Protein AF-A0A7Z9GBW2-F1 (afdb_monomer_lite)

Secondary structure (DSSP, 8-state):
--EEEEEEEEEETTS-EEEEEEEEETT--EEE-B-HHHHSS---HHHHSTT-EEEEEEEEESSEEEEEEEEETTEEEEE--EEETTS-SS-PEEEEEEE--TT-EEEEEEE-GGG---EEEEE-TTS-EEEEE-

Sequence (134 aa):
MATNTVVGILTCTDGTNIPLKAEIVEGTETSLTTDTVYTSTAIQVGDYAIGKTVTHGLIQFANGFQYAYILRQGLVASVIPCCVNGASTATPRLWAPITLMAGDLLRVMNQTAADRGAALCYVTNRGTQRIATV

pLDDT: mean 92.37, std 3.75, range [72.69, 96.75]

Structure (mmCIF, N/CA/C/O backbone):
data_AF-A0A7Z9GBW2-F1
#
_entry.id   AF-A0A7Z9GBW2-F1
#
loop_
_atom_site.group_PDB
_atom_site.id
_atom_site.type_symbol
_atom_site.label_atom_id
_atom_site.label_alt_id
_atom_site.label_comp_id
_atom_site.label_asym_id
_atom_site.label_entity_id
_atom_site.label_seq_id
_atom_site.pdbx_PDB_ins_code
_atom_site.Cartn_x
_atom_site.Cartn_y
_atom_site.Cartn_z
_atom_site.occupancy
_atom_site.B_iso_or_equiv
_atom_site.auth_seq_id
_atom_site.auth_comp_id
_atom_site.auth_asym_id
_atom_site.auth_atom_id
_atom_site.pdbx_PDB_model_num
ATOM 1 N N . MET A 1 1 ? 15.305 11.933 -11.889 1.00 72.69 1 MET A N 1
ATOM 2 C CA . MET A 1 1 ? 14.583 11.361 -10.740 1.00 72.69 1 MET A CA 1
ATOM 3 C C . MET A 1 1 ? 13.943 12.512 -9.990 1.00 72.69 1 MET A C 1
ATOM 5 O O . MET A 1 1 ? 14.675 13.360 -9.488 1.00 72.69 1 MET A O 1
ATOM 9 N N . ALA A 1 2 ? 12.617 12.623 -10.050 1.00 87.12 2 ALA A N 1
ATOM 10 C CA . ALA A 1 2 ? 11.87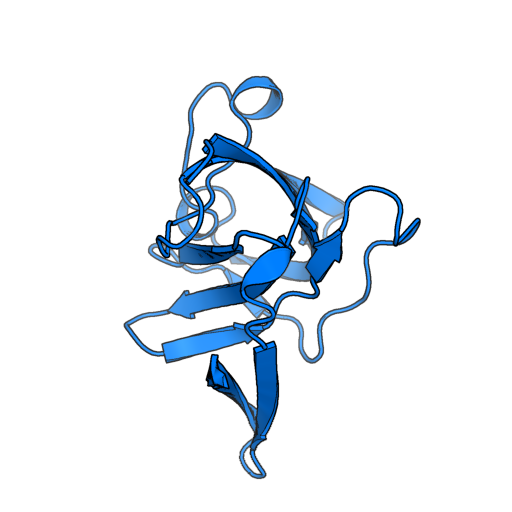5 13.722 -9.434 1.00 87.12 2 ALA A CA 1
ATOM 11 C C . ALA A 1 2 ? 11.236 13.283 -8.108 1.00 87.12 2 ALA A C 1
ATOM 13 O O . ALA A 1 2 ? 11.049 12.090 -7.862 1.00 87.12 2 ALA A O 1
ATOM 14 N N . THR A 1 3 ? 10.898 14.252 -7.261 1.00 91.88 3 THR A N 1
ATOM 15 C CA . THR A 1 3 ? 10.021 14.030 -6.107 1.00 91.88 3 THR A CA 1
ATOM 16 C C . THR A 1 3 ? 8.587 14.271 -6.547 1.00 91.88 3 THR A C 1
ATOM 18 O O . THR A 1 3 ? 8.291 15.337 -7.085 1.00 91.88 3 THR A O 1
ATOM 21 N N . ASN A 1 4 ? 7.714 13.294 -6.314 1.00 91.50 4 ASN A N 1
ATOM 22 C CA . ASN A 1 4 ? 6.307 13.375 -6.680 1.00 91.50 4 ASN A CA 1
ATOM 23 C C . ASN A 1 4 ? 5.414 13.218 -5.456 1.00 91.50 4 ASN A C 1
ATOM 25 O O . ASN A 1 4 ? 5.648 12.353 -4.605 1.00 91.50 4 ASN A O 1
ATOM 29 N N . THR A 1 5 ? 4.308 13.950 -5.466 1.00 93.88 5 THR A N 1
ATOM 30 C CA . THR A 1 5 ? 3.221 13.734 -4.523 1.00 93.88 5 THR A CA 1
ATOM 31 C C . THR A 1 5 ? 2.524 12.411 -4.837 1.00 93.88 5 THR A C 1
ATOM 33 O O . THR A 1 5 ? 2.006 12.201 -5.940 1.00 93.88 5 THR A O 1
ATOM 36 N N . VAL A 1 6 ? 2.484 11.527 -3.846 1.00 94.69 6 VAL A N 1
ATOM 37 C CA . VAL A 1 6 ? 1.667 10.312 -3.844 1.00 94.69 6 VAL A CA 1
ATOM 38 C C . VAL A 1 6 ? 0.548 10.521 -2.840 1.00 94.69 6 VAL A C 1
ATOM 40 O O . VAL A 1 6 ? 0.802 10.884 -1.691 1.00 94.69 6 VAL A O 1
ATOM 43 N N . VAL A 1 7 ? -0.689 10.311 -3.279 1.00 95.19 7 VAL A N 1
ATOM 44 C CA . VAL A 1 7 ? -1.887 10.459 -2.447 1.00 95.19 7 VAL A CA 1
ATOM 45 C C . VAL A 1 7 ? -2.661 9.157 -2.417 1.00 95.19 7 VAL A C 1
ATOM 47 O O . VAL A 1 7 ? -2.525 8.316 -3.300 1.00 95.19 7 VAL A O 1
ATOM 50 N N . GLY A 1 8 ? -3.502 8.970 -1.415 1.00 95.06 8 GLY A N 1
ATOM 51 C CA . GLY A 1 8 ? -4.374 7.814 -1.386 1.00 95.06 8 GLY A CA 1
ATOM 52 C C . GLY A 1 8 ? -5.402 7.870 -0.282 1.00 95.06 8 GLY A C 1
ATOM 53 O O . GLY A 1 8 ? -5.396 8.750 0.578 1.00 95.06 8 GLY A O 1
ATOM 54 N N . ILE A 1 9 ? -6.294 6.893 -0.317 1.00 95.25 9 ILE A N 1
ATOM 55 C CA . ILE A 1 9 ? -7.318 6.713 0.697 1.00 95.25 9 ILE A CA 1
ATOM 56 C C . ILE A 1 9 ? -7.535 5.227 0.943 1.00 95.25 9 ILE A C 1
ATOM 58 O O . ILE A 1 9 ? -7.604 4.435 -0.000 1.00 95.25 9 ILE A O 1
ATOM 62 N N . LEU A 1 10 ? -7.658 4.855 2.214 1.00 95.81 10 LEU A N 1
ATOM 63 C CA . LEU A 1 10 ? -8.177 3.554 2.626 1.00 95.81 10 LEU A CA 1
ATOM 64 C C . LEU A 1 10 ? -9.513 3.760 3.333 1.00 95.81 10 LEU A C 1
ATOM 66 O O . LEU A 1 10 ? -9.609 4.593 4.232 1.00 95.81 10 LEU A O 1
ATOM 70 N N . THR A 1 11 ? -10.524 2.984 2.960 1.00 96.38 11 THR A N 1
ATOM 71 C CA . THR A 1 11 ? -11.861 3.056 3.559 1.00 96.38 11 THR A CA 1
ATOM 72 C C . THR A 1 11 ? -12.140 1.799 4.366 1.00 96.38 11 THR A C 1
ATOM 74 O O . THR A 1 11 ? -12.023 0.668 3.874 1.00 96.38 11 THR A O 1
ATOM 77 N N . CYS A 1 12 ? -12.527 2.005 5.620 1.00 95.44 12 CYS A N 1
ATOM 78 C CA . CYS A 1 12 ? -12.831 0.952 6.572 1.00 95.44 12 CYS A CA 1
ATOM 79 C C . CYS A 1 12 ? -14.327 0.602 6.586 1.00 95.44 12 CYS A C 1
ATOM 81 O O . CYS A 1 12 ? -15.171 1.379 6.146 1.00 95.44 12 CYS A O 1
ATOM 83 N N . THR A 1 13 ? -14.668 -0.576 7.112 1.00 95.00 13 THR A N 1
ATOM 84 C CA . THR A 1 13 ? -16.056 -1.069 7.234 1.00 95.00 13 THR A CA 1
ATOM 85 C C . THR A 1 13 ? -16.980 -0.143 8.018 1.00 95.00 13 THR A C 1
ATOM 87 O O . THR A 1 13 ? -18.185 -0.160 7.803 1.00 95.00 13 THR A O 1
ATOM 90 N N . ASP A 1 14 ? -16.432 0.631 8.951 1.00 91.88 14 ASP A N 1
ATOM 91 C CA . ASP A 1 14 ? -17.174 1.553 9.812 1.00 91.88 14 ASP A CA 1
ATOM 92 C C . ASP A 1 14 ? -17.312 2.964 9.215 1.00 91.88 14 ASP A C 1
ATOM 94 O O . ASP A 1 14 ? -17.772 3.876 9.895 1.00 91.88 14 ASP A O 1
ATOM 98 N N . GLY A 1 15 ? -16.903 3.151 7.956 1.00 89.00 15 GLY A N 1
ATOM 99 C CA . GLY A 1 15 ? -16.914 4.444 7.274 1.00 89.00 15 GLY A CA 1
ATOM 100 C C . GLY A 1 15 ? -15.694 5.319 7.567 1.00 89.00 15 GLY A C 1
ATOM 101 O O . GLY A 1 15 ? -15.581 6.399 6.988 1.00 89.00 15 GLY A O 1
ATOM 102 N N . THR A 1 16 ? -14.756 4.869 8.411 1.00 92.88 16 THR A N 1
ATOM 103 C CA . THR A 1 16 ? -13.507 5.601 8.656 1.00 92.88 16 THR A CA 1
ATOM 104 C C . THR A 1 16 ? -12.662 5.624 7.388 1.00 92.88 16 THR A C 1
ATOM 106 O O . THR A 1 16 ? -12.348 4.577 6.816 1.00 92.88 16 THR A O 1
ATOM 109 N N . ASN A 1 17 ? -12.247 6.820 6.980 1.00 93.50 17 ASN A N 1
ATOM 110 C CA . ASN A 1 17 ? -11.300 7.016 5.894 1.00 93.50 17 ASN A CA 1
ATOM 111 C C . ASN A 1 17 ? -9.925 7.361 6.462 1.00 93.50 17 ASN A C 1
ATOM 113 O O . ASN A 1 17 ? -9.809 8.227 7.324 1.00 93.50 17 ASN A O 1
ATOM 117 N N . ILE A 1 18 ? -8.893 6.698 5.952 1.00 95.12 18 ILE A N 1
ATOM 118 C CA . ILE A 1 18 ? -7.493 6.963 6.277 1.00 95.12 18 ILE A CA 1
ATOM 119 C C . ILE A 1 18 ? -6.907 7.737 5.092 1.00 95.12 18 ILE A C 1
ATOM 121 O O . ILE A 1 18 ? -6.619 7.117 4.061 1.00 95.12 18 ILE A O 1
ATOM 125 N N . PRO A 1 19 ? -6.788 9.074 5.182 1.00 95.44 19 PRO A N 1
ATOM 126 C CA . PRO A 1 19 ? -6.181 9.877 4.131 1.00 95.44 19 PRO A CA 1
ATOM 127 C C . PRO A 1 19 ? -4.665 9.691 4.158 1.00 95.44 19 PRO A C 1
ATOM 129 O O . PRO A 1 19 ? -4.049 9.713 5.223 1.00 95.44 19 PRO A O 1
ATOM 132 N N . LEU A 1 20 ? -4.065 9.510 2.987 1.00 96.00 20 LEU A N 1
ATOM 133 C CA . LEU A 1 20 ? -2.649 9.208 2.824 1.00 96.00 20 LEU A CA 1
ATOM 134 C C . LEU A 1 20 ? -2.004 10.218 1.884 1.00 96.00 20 LEU A C 1
ATOM 13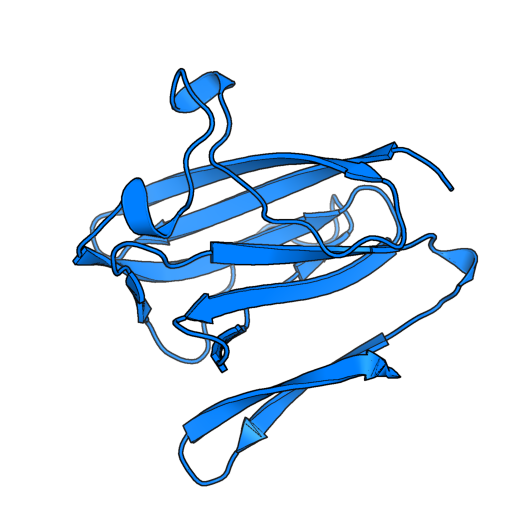6 O O . LEU A 1 20 ? -2.549 10.504 0.816 1.00 96.00 20 LEU A O 1
ATOM 140 N N . LYS A 1 21 ? -0.832 10.729 2.262 1.00 95.12 21 LYS A N 1
ATOM 141 C CA . LYS A 1 21 ? -0.063 11.653 1.427 1.00 95.12 21 LYS A CA 1
ATOM 142 C C . LYS A 1 21 ? 1.408 11.654 1.814 1.00 95.12 21 LYS A C 1
ATOM 144 O O . LYS A 1 21 ? 1.739 11.747 2.992 1.00 95.12 21 LYS A O 1
ATOM 149 N N . ALA A 1 22 ? 2.285 11.621 0.816 1.00 94.81 22 ALA A N 1
ATOM 150 C CA . ALA A 1 22 ? 3.706 11.895 0.992 1.00 94.81 22 ALA A CA 1
ATOM 151 C C . ALA A 1 22 ? 4.339 12.417 -0.302 1.00 94.81 22 ALA A C 1
ATOM 153 O O . ALA A 1 22 ? 3.864 12.139 -1.403 1.00 94.81 22 ALA A O 1
ATOM 154 N N . GLU A 1 23 ? 5.443 13.141 -0.150 1.00 94.19 23 GLU A N 1
ATOM 155 C CA . GLU A 1 23 ? 6.347 13.502 -1.240 1.00 94.19 23 GLU A CA 1
ATOM 156 C C . GLU A 1 23 ? 7.437 12.432 -1.335 1.00 94.19 23 GLU A C 1
ATOM 158 O O . GLU A 1 23 ? 8.222 12.261 -0.401 1.00 94.19 23 GLU A O 1
ATOM 163 N N . ILE A 1 24 ? 7.459 11.675 -2.433 1.00 93.25 24 ILE A N 1
ATOM 164 C CA . ILE A 1 24 ? 8.319 10.495 -2.584 1.00 93.25 24 ILE A CA 1
ATOM 165 C C . ILE A 1 24 ? 9.200 10.657 -3.817 1.00 93.25 24 ILE A C 1
ATOM 167 O O . ILE A 1 24 ? 8.725 10.972 -4.912 1.00 93.25 24 ILE A O 1
ATOM 171 N N . VAL A 1 25 ? 10.498 10.419 -3.644 1.00 92.44 25 VAL A N 1
ATOM 172 C CA . VAL A 1 25 ? 11.455 10.387 -4.751 1.00 92.44 25 VAL A CA 1
ATOM 173 C C . VAL A 1 25 ? 11.210 9.137 -5.594 1.00 92.44 25 VAL A C 1
ATOM 175 O O . VAL A 1 25 ? 11.202 8.026 -5.066 1.00 92.44 25 VAL A O 1
ATOM 178 N N . GLU A 1 26 ? 11.027 9.325 -6.902 1.00 90.81 26 GLU A N 1
ATOM 179 C CA . GLU A 1 26 ? 10.848 8.233 -7.867 1.00 90.81 26 GLU A CA 1
ATOM 180 C C . GLU A 1 26 ? 11.940 7.158 -7.746 1.00 90.81 26 GLU A C 1
ATOM 182 O O . GLU A 1 26 ? 13.102 7.460 -7.478 1.00 90.81 26 GLU A O 1
ATOM 187 N N . GLY A 1 27 ? 11.568 5.894 -7.964 1.00 88.44 27 GLY A N 1
ATOM 188 C CA . GLY A 1 27 ? 12.494 4.759 -7.962 1.00 88.44 27 GLY A CA 1
ATOM 189 C C . GLY A 1 27 ? 12.871 4.243 -6.571 1.00 88.44 2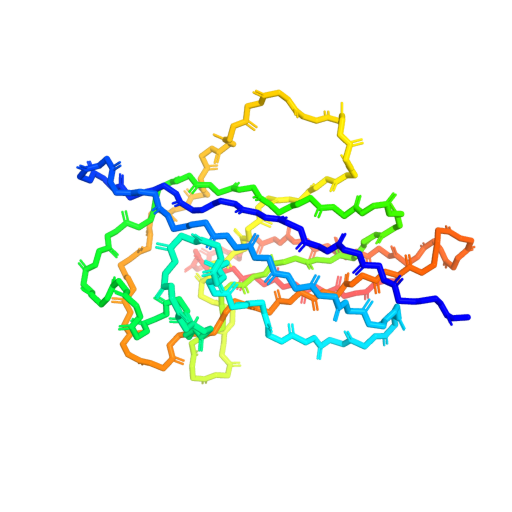7 GLY A C 1
ATOM 190 O O . GLY A 1 27 ? 13.683 3.328 -6.471 1.00 88.44 27 GLY A O 1
ATOM 191 N N . THR A 1 28 ? 12.281 4.786 -5.500 1.00 87.88 28 THR A N 1
ATOM 192 C CA . THR A 1 28 ? 12.543 4.346 -4.122 1.00 87.88 28 THR A CA 1
ATOM 193 C C . THR A 1 28 ? 11.273 3.826 -3.458 1.00 87.88 28 THR A C 1
ATOM 195 O O . THR A 1 28 ? 10.293 4.555 -3.307 1.00 87.88 28 THR A O 1
ATOM 198 N N . GLU A 1 29 ? 11.294 2.574 -2.993 1.00 91.56 29 GLU A N 1
ATOM 199 C CA . GLU A 1 29 ? 10.182 2.025 -2.214 1.00 91.56 29 GLU A CA 1
ATOM 200 C C . GLU A 1 29 ? 10.137 2.673 -0.823 1.00 91.56 29 GLU A C 1
ATOM 202 O O . GLU A 1 29 ? 11.052 2.521 -0.006 1.00 91.56 29 GLU A O 1
ATOM 207 N N . THR A 1 30 ? 9.036 3.361 -0.533 1.00 94.38 30 THR A N 1
ATOM 208 C CA . THR A 1 30 ? 8.864 4.139 0.698 1.00 94.38 30 THR A CA 1
ATOM 209 C C . THR A 1 30 ? 7.532 3.802 1.363 1.00 94.38 30 THR A C 1
ATOM 211 O O . THR A 1 30 ? 6.595 3.324 0.722 1.00 94.38 30 THR A O 1
ATOM 214 N N . SER A 1 31 ? 7.447 4.018 2.675 1.00 94.50 31 SER A N 1
ATOM 215 C CA . SER A 1 31 ? 6.187 3.885 3.407 1.00 94.50 31 SER A CA 1
ATOM 216 C C . SER A 1 31 ? 5.360 5.161 3.258 1.00 94.50 31 SER A C 1
ATOM 218 O O . SER A 1 31 ? 5.846 6.251 3.551 1.00 94.50 31 SER A O 1
ATOM 220 N N . LEU A 1 32 ? 4.111 5.022 2.825 1.00 95.19 32 LEU A N 1
ATOM 221 C CA . LEU A 1 32 ? 3.150 6.113 2.760 1.00 95.19 32 LEU A CA 1
ATOM 222 C C . LEU A 1 32 ? 2.429 6.232 4.107 1.00 95.19 32 LEU A C 1
ATOM 224 O O . LEU A 1 32 ? 1.866 5.262 4.619 1.00 95.19 32 LEU A O 1
ATOM 228 N N . THR A 1 33 ? 2.453 7.431 4.672 1.00 96.00 33 THR A N 1
ATOM 229 C CA . THR A 1 33 ? 1.857 7.747 5.973 1.00 96.00 33 THR A CA 1
ATOM 230 C C . THR A 1 33 ? 0.555 8.518 5.826 1.00 96.00 33 THR A C 1
ATOM 232 O O . THR A 1 33 ? 0.204 8.987 4.738 1.00 96.00 33 THR A O 1
ATOM 235 N N . THR A 1 34 ? -0.154 8.673 6.941 1.00 95.94 34 THR A N 1
ATOM 236 C CA . THR A 1 34 ? -1.332 9.534 7.006 1.00 95.94 34 THR A CA 1
ATOM 237 C C . THR A 1 34 ? -1.017 10.978 6.623 1.00 95.94 34 THR A C 1
ATOM 239 O O . THR A 1 34 ? 0.067 11.492 6.910 1.00 95.94 34 THR A O 1
ATOM 242 N N . ASP A 1 35 ? -1.974 11.627 5.961 1.00 95.00 35 ASP A N 1
ATOM 243 C CA . ASP A 1 35 ? -1.855 13.028 5.567 1.00 95.00 35 ASP A CA 1
ATOM 244 C C . ASP A 1 35 ? -1.953 13.947 6.793 1.00 95.00 35 ASP A C 1
ATOM 246 O O . ASP A 1 35 ? -2.980 14.010 7.477 1.00 95.00 35 ASP A O 1
ATOM 250 N N . THR A 1 36 ? -0.889 14.710 7.039 1.00 92.88 36 THR A N 1
ATOM 251 C CA . THR A 1 36 ? -0.777 15.641 8.167 1.00 92.88 36 THR A CA 1
ATOM 252 C C . THR A 1 36 ? -1.795 16.774 8.121 1.00 92.88 36 THR A C 1
ATOM 254 O O . THR A 1 36 ? -2.104 17.332 9.174 1.00 92.88 36 THR A O 1
ATOM 257 N N . VAL A 1 37 ? -2.371 17.075 6.951 1.00 91.69 37 VAL A N 1
ATOM 258 C CA . VAL A 1 37 ? -3.488 18.024 6.823 1.00 91.69 37 VAL A CA 1
ATOM 259 C C . VAL A 1 37 ? -4.700 17.561 7.639 1.00 91.69 37 VAL A C 1
ATOM 261 O O . VAL A 1 37 ? -5.420 18.392 8.189 1.00 91.69 37 VAL A O 1
ATOM 264 N N . TYR A 1 38 ? -4.902 16.245 7.764 1.00 89.12 38 TYR A N 1
ATOM 265 C CA . TYR A 1 38 ? -6.064 15.655 8.432 1.00 89.12 38 TYR A CA 1
ATOM 266 C C . TYR A 1 38 ? -5.728 14.937 9.742 1.00 89.12 38 TYR A C 1
ATOM 268 O O . TYR A 1 38 ? -6.599 14.823 10.601 1.00 89.12 38 TYR A O 1
ATOM 276 N N . THR A 1 39 ? -4.494 14.453 9.920 1.00 86.62 39 THR A N 1
ATOM 277 C CA . THR A 1 39 ? -4.101 13.665 11.104 1.00 86.62 39 THR A CA 1
ATOM 278 C C . THR A 1 39 ? -3.144 14.380 12.053 1.00 86.62 39 THR A C 1
ATOM 280 O O . THR A 1 39 ? -2.722 13.775 13.033 1.00 86.62 39 THR A O 1
ATOM 283 N N . SER A 1 40 ? -2.807 15.652 11.795 1.00 85.50 40 SER A N 1
ATOM 284 C CA . SER A 1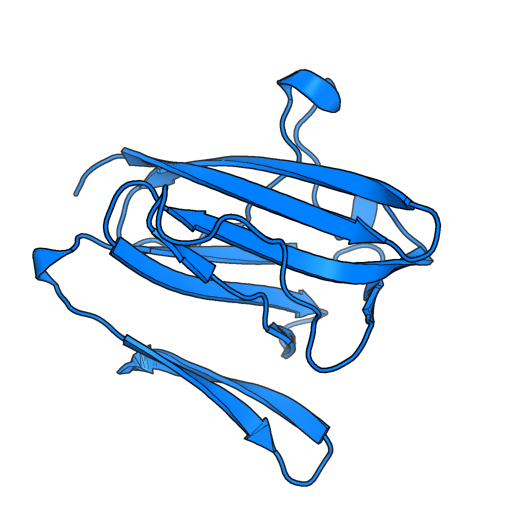 40 ? -1.861 16.500 12.554 1.00 85.50 40 SER A CA 1
ATOM 285 C C . SER A 1 40 ? -0.408 16.003 12.599 1.00 85.50 40 SER A C 1
ATOM 287 O O . SER A 1 40 ? 0.515 16.813 12.614 1.00 85.50 40 SER A O 1
ATOM 289 N N . THR A 1 41 ? -0.178 14.693 12.569 1.00 90.75 41 THR A N 1
ATOM 290 C CA . THR A 1 41 ? 1.126 14.038 12.463 1.00 90.75 41 THR A CA 1
ATOM 291 C C . THR A 1 41 ? 1.069 12.903 11.443 1.00 90.75 41 THR A C 1
ATOM 293 O O . THR A 1 41 ? 0.009 12.335 11.171 1.00 90.75 41 THR A O 1
ATOM 296 N N . ALA A 1 42 ? 2.220 12.598 10.846 1.00 91.25 42 ALA A N 1
ATOM 297 C CA . ALA A 1 42 ? 2.375 11.487 9.920 1.00 91.25 42 ALA A CA 1
ATOM 298 C C . ALA A 1 42 ? 2.553 10.192 10.721 1.00 91.25 42 ALA A C 1
ATOM 300 O O . ALA A 1 42 ? 3.522 10.051 11.467 1.00 91.25 42 ALA A O 1
ATOM 301 N N . ILE A 1 43 ? 1.616 9.257 10.576 1.00 93.88 43 ILE A N 1
ATOM 302 C CA . ILE A 1 43 ? 1.601 7.982 11.300 1.00 93.88 43 ILE A CA 1
ATOM 303 C C . ILE A 1 43 ? 1.433 6.840 10.289 1.00 93.88 43 ILE A C 1
ATOM 305 O O . ILE A 1 43 ? 0.878 7.022 9.202 1.00 93.88 43 ILE A O 1
ATOM 309 N N . GLN A 1 44 ? 1.952 5.657 10.620 1.00 94.94 44 GLN A N 1
ATOM 310 C CA . GLN A 1 44 ? 1.745 4.454 9.815 1.00 94.94 44 GLN A CA 1
ATOM 311 C C . GLN A 1 44 ? 0.280 4.005 9.874 1.00 94.94 44 GLN A C 1
ATOM 313 O O . GLN A 1 44 ? -0.391 4.163 10.893 1.00 94.94 44 GLN A O 1
ATOM 318 N N . VAL A 1 45 ? -0.214 3.403 8.789 1.00 94.06 45 VAL A N 1
ATOM 319 C CA . VAL A 1 45 ? -1.620 2.969 8.689 1.00 94.06 45 VAL A CA 1
ATOM 320 C C . VAL A 1 45 ? -2.015 1.990 9.789 1.00 94.06 45 VAL A C 1
ATOM 322 O O . VAL A 1 45 ? -3.108 2.109 10.342 1.00 94.06 45 VAL A O 1
ATOM 325 N N . GLY A 1 46 ? -1.113 1.061 10.123 1.00 92.06 46 GLY A N 1
ATOM 326 C CA . GLY A 1 46 ? -1.326 0.069 11.164 1.00 92.06 46 GLY A CA 1
ATOM 327 C C . GLY A 1 46 ? -1.568 0.707 12.516 1.00 92.06 46 GLY A C 1
ATOM 328 O O . GLY A 1 46 ? -2.519 0.330 13.184 1.00 92.06 46 GLY A O 1
ATOM 329 N N . ASP A 1 47 ? -0.766 1.712 12.869 1.00 93.12 47 ASP A N 1
ATOM 330 C CA . ASP A 1 47 ? -0.810 2.368 14.178 1.00 93.12 47 ASP A CA 1
ATOM 331 C C . ASP A 1 47 ? -1.922 3.422 14.270 1.00 93.12 47 ASP A C 1
ATOM 333 O O . ASP A 1 47 ? -2.484 3.642 15.341 1.00 93.12 47 ASP A O 1
ATOM 337 N N . TYR A 1 48 ? -2.278 4.048 13.146 1.00 93.00 48 TYR A N 1
ATOM 338 C CA . TYR A 1 48 ? -3.348 5.043 13.092 1.00 93.00 48 TYR A CA 1
ATOM 339 C C . TYR A 1 48 ? -4.739 4.429 13.310 1.00 93.00 48 TYR A C 1
ATOM 341 O O . TYR A 1 48 ? -5.558 4.984 14.040 1.00 93.00 48 TYR A O 1
ATOM 349 N N . ALA A 1 49 ? -5.020 3.287 12.677 1.00 91.56 49 ALA A N 1
ATOM 350 C CA . ALA A 1 49 ? -6.350 2.679 12.650 1.00 91.56 49 ALA A CA 1
ATOM 351 C C . ALA A 1 49 ? -6.322 1.201 13.077 1.00 91.56 49 ALA A C 1
ATOM 353 O O . ALA A 1 49 ? -6.932 0.341 12.435 1.00 91.56 49 ALA A O 1
ATOM 354 N N . ILE A 1 50 ? -5.619 0.904 14.176 1.00 94.94 50 ILE A N 1
ATOM 355 C CA . ILE A 1 50 ? -5.496 -0.452 14.733 1.00 94.94 50 ILE A CA 1
ATOM 356 C C . ILE A 1 50 ? -6.887 -1.084 14.915 1.00 94.94 50 ILE A C 1
ATOM 358 O O . ILE A 1 50 ? -7.805 -0.476 15.467 1.00 94.94 50 ILE A O 1
ATOM 362 N N . GLY A 1 51 ? -7.047 -2.328 14.457 1.00 94.69 51 GLY A N 1
ATOM 363 C CA . GLY A 1 51 ? -8.284 -3.100 14.593 1.00 94.69 51 GLY A CA 1
ATOM 364 C C . GLY A 1 51 ? -9.391 -2.709 13.610 1.00 94.69 51 GLY A C 1
ATOM 365 O O . GLY A 1 51 ? -10.426 -3.377 13.566 1.00 94.69 51 GLY A O 1
ATOM 366 N N . LYS A 1 52 ? -9.198 -1.670 12.788 1.00 95.00 52 LYS A N 1
ATOM 367 C CA . LYS A 1 52 ? -10.143 -1.312 11.724 1.00 95.00 52 LYS A CA 1
ATOM 368 C C . LYS A 1 52 ? -9.963 -2.223 10.519 1.00 95.00 52 LYS A C 1
ATOM 370 O O . LYS A 1 52 ? -8.850 -2.617 10.178 1.00 95.00 52 LYS A O 1
ATOM 375 N N . THR A 1 53 ? -11.071 -2.562 9.866 1.00 96.75 53 THR A N 1
ATOM 376 C CA . THR A 1 53 ? -11.063 -3.440 8.691 1.00 96.75 53 THR A CA 1
ATOM 377 C C . THR A 1 53 ? -11.173 -2.621 7.419 1.00 96.75 53 THR A C 1
ATOM 379 O O . THR A 1 53 ? -12.228 -2.060 7.139 1.00 96.75 53 THR A O 1
ATOM 382 N N . VAL A 1 54 ? -10.096 -2.576 6.637 1.00 96.62 54 VAL A N 1
ATOM 383 C CA . VAL A 1 54 ? -10.043 -1.909 5.334 1.00 96.62 54 VAL A CA 1
ATOM 384 C C . VAL A 1 54 ? -10.736 -2.783 4.295 1.00 96.62 54 VAL A C 1
ATOM 386 O O . VAL A 1 54 ? -10.445 -3.973 4.172 1.00 96.62 54 VAL A O 1
ATOM 389 N N . THR A 1 55 ? -11.652 -2.186 3.535 1.00 96.75 55 THR A N 1
ATOM 390 C CA . THR A 1 55 ? -12.435 -2.872 2.491 1.00 96.75 55 THR A CA 1
ATOM 391 C C . THR A 1 55 ? -12.226 -2.290 1.106 1.00 96.75 55 THR A C 1
ATOM 393 O O . THR A 1 55 ? -12.356 -3.017 0.125 1.00 96.75 55 THR A O 1
ATOM 396 N N . HIS A 1 56 ? -11.893 -1.006 1.019 1.00 96.44 56 HIS A N 1
ATOM 397 C CA . HIS A 1 56 ? -11.635 -0.310 -0.235 1.00 96.44 56 HIS A CA 1
ATOM 398 C C . HIS A 1 56 ? -10.349 0.496 -0.098 1.00 96.44 56 HIS A C 1
ATOM 400 O O . HIS A 1 56 ? -10.006 0.950 0.997 1.00 96.44 56 HIS A O 1
ATOM 406 N N . GLY A 1 57 ? -9.633 0.670 -1.201 1.00 96.12 57 GLY A N 1
ATOM 407 C CA . GLY A 1 57 ? -8.428 1.484 -1.210 1.00 96.12 57 GLY A CA 1
ATOM 408 C C . GLY A 1 57 ? -8.035 1.913 -2.612 1.00 96.12 57 GLY A C 1
ATOM 409 O O . GLY A 1 57 ? -8.242 1.175 -3.574 1.00 96.12 57 GLY A O 1
ATOM 410 N N . LEU A 1 58 ? -7.465 3.110 -2.713 1.00 96.31 58 LEU A N 1
ATOM 411 C CA . LEU A 1 58 ? -6.857 3.611 -3.937 1.00 96.31 58 LEU A CA 1
ATOM 412 C C . LEU A 1 58 ? -5.636 4.453 -3.591 1.00 96.31 58 LEU A C 1
ATOM 414 O O . LEU A 1 58 ? -5.748 5.394 -2.805 1.00 96.31 58 LEU A O 1
ATOM 418 N N . ILE A 1 59 ? -4.503 4.143 -4.215 1.00 96.19 59 ILE A N 1
ATOM 419 C CA . ILE A 1 59 ? -3.311 4.994 -4.202 1.00 96.19 59 ILE A CA 1
ATOM 420 C C . ILE A 1 59 ? -3.131 5.611 -5.585 1.00 96.19 59 ILE A C 1
ATOM 422 O O . ILE A 1 59 ? -3.182 4.914 -6.598 1.00 96.19 59 ILE A O 1
ATOM 426 N N . GLN A 1 60 ? -2.920 6.918 -5.635 1.00 94.62 60 GLN A N 1
ATOM 427 C CA . GLN A 1 60 ? -2.736 7.661 -6.867 1.00 94.62 60 GLN A CA 1
ATOM 428 C C . GLN A 1 60 ? -1.365 8.325 -6.909 1.00 94.62 60 GLN A C 1
ATOM 430 O O . GLN A 1 60 ? -0.864 8.864 -5.917 1.00 94.62 60 GLN A O 1
ATOM 435 N N . PHE A 1 61 ? -0.759 8.264 -8.087 1.00 93.56 61 PHE A N 1
ATOM 436 C CA . PHE A 1 61 ? 0.580 8.761 -8.351 1.00 93.56 61 PHE A CA 1
ATOM 437 C C . PHE A 1 61 ? 0.520 9.881 -9.391 1.00 93.56 61 PHE A C 1
ATOM 439 O O . PHE A 1 61 ? -0.219 9.788 -10.370 1.00 93.56 61 PHE A O 1
ATOM 446 N N . ALA A 1 62 ? 1.316 10.936 -9.211 1.00 91.81 62 ALA A N 1
ATOM 447 C CA . ALA A 1 62 ? 1.342 12.055 -10.156 1.00 91.81 62 ALA A CA 1
ATOM 448 C C . ALA A 1 62 ? 1.905 11.684 -11.543 1.00 91.81 62 ALA A C 1
ATOM 450 O O . ALA A 1 62 ? 1.511 12.287 -12.538 1.00 91.81 62 ALA A O 1
ATOM 451 N N . ASN A 1 63 ? 2.821 10.713 -11.603 1.00 86.06 63 ASN A N 1
ATOM 452 C CA . ASN A 1 63 ? 3.515 10.304 -12.826 1.00 86.06 63 ASN A CA 1
ATOM 453 C C . ASN A 1 63 ? 3.358 8.791 -13.060 1.00 86.06 63 ASN A C 1
ATOM 455 O O . ASN A 1 63 ? 2.244 8.333 -13.287 1.00 86.06 63 ASN A O 1
ATOM 459 N N . GLY A 1 64 ? 4.435 8.002 -12.979 1.00 87.75 64 GLY A N 1
ATOM 460 C CA . GLY A 1 64 ? 4.388 6.542 -13.052 1.00 87.75 64 GLY A CA 1
ATOM 461 C C . GLY A 1 64 ? 4.339 5.868 -11.678 1.00 87.75 64 GLY A C 1
ATOM 462 O O . GLY A 1 64 ? 4.674 6.456 -10.644 1.00 87.75 64 GLY A O 1
ATOM 463 N N . PHE A 1 65 ? 3.944 4.598 -11.678 1.00 90.75 65 PHE A N 1
ATOM 464 C CA . PHE A 1 65 ? 3.873 3.750 -10.492 1.00 90.75 65 PHE A CA 1
ATOM 465 C C . PHE A 1 65 ? 4.248 2.313 -10.840 1.00 90.75 65 PHE A C 1
ATOM 467 O O . PHE A 1 65 ? 4.111 1.906 -11.991 1.00 90.75 65 PHE A O 1
ATOM 474 N N . GLN A 1 66 ? 4.675 1.546 -9.838 1.00 91.12 66 GLN A N 1
ATOM 475 C CA . GLN A 1 66 ? 4.795 0.095 -9.963 1.00 91.12 66 GLN A CA 1
ATOM 476 C C . GLN A 1 66 ? 3.739 -0.628 -9.125 1.00 91.12 66 GLN A C 1
ATOM 478 O O . GLN A 1 66 ? 2.983 -1.440 -9.652 1.00 91.12 66 GLN A O 1
ATOM 483 N N . TYR A 1 67 ? 3.670 -0.337 -7.823 1.00 93.69 67 TYR A N 1
ATOM 484 C CA . TYR A 1 67 ? 2.782 -1.046 -6.901 1.00 93.69 67 TYR A CA 1
ATOM 485 C C . TYR A 1 67 ? 2.478 -0.253 -5.625 1.00 93.69 67 TYR A C 1
ATOM 487 O O . TYR A 1 67 ? 3.186 0.686 -5.249 1.00 93.69 67 TYR A O 1
ATOM 495 N N . ALA A 1 68 ? 1.434 -0.704 -4.928 1.00 95.12 68 ALA A N 1
ATOM 496 C CA . ALA A 1 68 ? 1.105 -0.324 -3.563 1.00 95.12 68 ALA A CA 1
ATOM 497 C C . ALA A 1 68 ? 0.594 -1.549 -2.790 1.00 95.12 68 ALA A C 1
ATOM 499 O O . ALA A 1 68 ? -0.221 -2.320 -3.304 1.00 95.12 68 ALA A O 1
ATOM 500 N N . TYR A 1 69 ? 1.051 -1.746 -1.554 1.00 95.75 69 TYR A N 1
ATOM 501 C CA . TYR A 1 69 ? 0.603 -2.863 -0.721 1.00 95.75 69 TYR A CA 1
ATOM 502 C C . TYR A 1 69 ? 0.768 -2.601 0.774 1.00 95.75 69 TYR A C 1
ATOM 504 O O . TYR A 1 69 ? 1.571 -1.778 1.199 1.00 95.75 69 TYR A O 1
ATOM 512 N N . ILE A 1 70 ? 0.020 -3.343 1.585 1.00 96.06 70 ILE A N 1
ATOM 513 C CA . ILE A 1 70 ? 0.197 -3.403 3.034 1.00 96.06 70 ILE A CA 1
ATOM 514 C C . ILE A 1 70 ? 1.172 -4.534 3.356 1.00 96.06 70 ILE A C 1
ATOM 516 O O . ILE A 1 70 ? 0.926 -5.700 3.028 1.00 96.06 70 ILE A O 1
ATOM 520 N N . LEU A 1 71 ? 2.281 -4.182 3.996 1.00 96.12 71 LEU A N 1
ATOM 521 C CA . LEU A 1 71 ? 3.283 -5.090 4.526 1.00 96.12 71 LEU A CA 1
ATOM 522 C C . LEU A 1 71 ? 2.952 -5.417 5.983 1.00 96.12 71 LEU A C 1
ATOM 524 O O . LEU A 1 71 ? 2.826 -4.512 6.807 1.00 96.12 71 LEU A O 1
ATOM 528 N N . ARG A 1 72 ? 2.909 -6.711 6.303 1.00 94.75 72 ARG A N 1
ATOM 529 C CA . ARG A 1 72 ? 2.830 -7.217 7.675 1.00 94.75 72 ARG A CA 1
ATOM 530 C C . ARG A 1 72 ? 3.968 -8.194 7.918 1.00 94.75 72 ARG A C 1
ATOM 532 O O . ARG A 1 72 ? 4.034 -9.231 7.264 1.00 94.75 72 ARG A O 1
ATOM 539 N N . GLN A 1 73 ? 4.863 -7.860 8.849 1.00 91.00 73 GLN A N 1
ATOM 540 C CA . GLN A 1 73 ? 5.967 -8.733 9.284 1.00 91.00 73 GLN A CA 1
ATOM 541 C C . GLN A 1 73 ? 6.788 -9.340 8.124 1.00 91.00 73 GLN A C 1
ATOM 543 O O . GLN A 1 73 ? 7.152 -10.512 8.148 1.00 91.00 73 GLN A O 1
ATOM 548 N N . GLY A 1 74 ? 7.059 -8.556 7.076 1.00 89.12 74 GLY A N 1
ATOM 549 C CA . GLY A 1 74 ? 7.844 -9.018 5.922 1.00 89.12 74 GLY A CA 1
ATOM 550 C C . GLY A 1 74 ? 7.046 -9.750 4.834 1.00 89.12 74 GLY A C 1
ATOM 551 O O . GLY A 1 74 ? 7.626 -10.143 3.826 1.00 89.12 74 GLY A O 1
ATOM 552 N N . LEU A 1 75 ? 5.727 -9.905 4.984 1.00 90.81 75 LEU A N 1
ATOM 553 C CA . LEU A 1 75 ? 4.849 -10.483 3.964 1.00 90.81 75 LEU A CA 1
ATOM 554 C C . LEU A 1 75 ? 3.839 -9.459 3.442 1.00 90.81 75 LEU A C 1
ATOM 556 O O . LEU A 1 75 ? 3.318 -8.630 4.188 1.00 90.81 75 LEU A O 1
ATOM 560 N N . VAL A 1 76 ? 3.520 -9.557 2.149 1.00 93.69 76 VAL A N 1
ATOM 561 C CA . VAL A 1 76 ? 2.417 -8.804 1.538 1.00 93.69 76 VAL A CA 1
ATOM 562 C C . VAL A 1 76 ? 1.104 -9.318 2.122 1.00 93.69 76 VAL A C 1
ATOM 564 O O . VAL A 1 76 ? 0.703 -10.454 1.861 1.00 93.69 76 VAL A O 1
ATOM 567 N N . ALA A 1 77 ? 0.457 -8.486 2.931 1.00 93.81 77 ALA A N 1
ATOM 568 C CA . ALA A 1 77 ? -0.805 -8.805 3.582 1.00 93.81 77 ALA A CA 1
ATOM 569 C C . ALA A 1 77 ? -1.997 -8.472 2.676 1.00 93.81 77 ALA A C 1
ATOM 571 O O . ALA A 1 77 ? -2.941 -9.254 2.578 1.00 93.81 77 ALA A O 1
ATOM 572 N N . SER A 1 78 ? -1.933 -7.336 1.975 1.00 95.19 78 SER A N 1
ATOM 573 C CA . SER A 1 78 ? -2.938 -6.947 0.986 1.00 95.19 78 SER A CA 1
ATOM 574 C C . SER A 1 78 ? -2.339 -6.064 -0.100 1.00 95.19 78 SER A C 1
ATOM 576 O O . SER A 1 78 ? -1.627 -5.112 0.207 1.00 95.19 78 SER A O 1
ATOM 578 N N . VAL A 1 79 ? -2.640 -6.355 -1.361 1.00 95.00 79 VAL A N 1
ATOM 579 C CA . VAL A 1 79 ? -2.343 -5.476 -2.494 1.00 95.00 79 VAL A CA 1
ATOM 580 C C . VAL A 1 79 ? -3.392 -4.373 -2.533 1.00 95.00 79 VAL A C 1
ATOM 582 O O . VAL A 1 79 ? -4.591 -4.640 -2.419 1.00 95.00 79 VAL A O 1
ATOM 585 N N . ILE A 1 80 ? -2.942 -3.135 -2.717 1.00 95.56 80 ILE A N 1
ATOM 586 C CA . ILE A 1 80 ? -3.822 -1.977 -2.823 1.00 95.56 80 ILE A CA 1
ATOM 587 C C . ILE A 1 80 ? -3.893 -1.533 -4.288 1.00 95.56 80 ILE A C 1
ATOM 589 O O . ILE A 1 80 ? -2.853 -1.357 -4.929 1.00 95.56 80 ILE A O 1
ATOM 593 N N . PRO A 1 81 ? -5.103 -1.340 -4.837 1.00 94.12 81 PRO A N 1
ATOM 594 C CA . PRO A 1 81 ? -5.275 -0.788 -6.171 1.00 94.12 81 PRO A CA 1
ATOM 595 C C . PRO A 1 81 ? -4.581 0.567 -6.321 1.00 94.12 81 PRO A C 1
ATOM 597 O O . PRO A 1 81 ? -4.636 1.419 -5.430 1.00 94.12 81 PRO A O 1
ATOM 600 N N . CYS A 1 82 ? -3.944 0.767 -7.469 1.00 93.69 82 CYS A N 1
ATOM 601 C CA . CYS A 1 82 ? -3.205 1.980 -7.780 1.00 93.69 82 CYS A CA 1
ATOM 602 C C . CYS A 1 82 ? -3.503 2.485 -9.191 1.00 93.69 82 CYS A C 1
ATOM 604 O O . CYS A 1 82 ? -3.856 1.711 -10.082 1.00 93.69 82 CYS A O 1
ATOM 606 N N . CYS A 1 83 ? -3.382 3.795 -9.387 1.00 92.81 83 CYS A N 1
ATOM 607 C CA . CYS A 1 83 ? -3.485 4.416 -10.701 1.00 92.81 83 CYS A CA 1
ATOM 608 C C . CYS A 1 83 ? -2.716 5.741 -10.763 1.00 92.81 83 CYS A C 1
ATOM 610 O O . CYS A 1 83 ? -2.196 6.231 -9.762 1.00 92.81 83 CYS A O 1
ATOM 612 N N . VAL A 1 84 ? -2.654 6.343 -11.949 1.00 92.69 84 VAL A N 1
ATOM 613 C CA . VAL A 1 84 ? -2.193 7.729 -12.089 1.00 92.69 84 VAL A CA 1
ATOM 614 C C . VAL A 1 84 ? -3.307 8.704 -11.705 1.00 92.69 84 VAL A C 1
ATOM 616 O O . VAL A 1 84 ? -4.497 8.386 -11.820 1.00 92.69 84 VAL A O 1
ATOM 619 N N . ASN A 1 85 ? -2.939 9.898 -11.249 1.00 91.38 85 ASN A N 1
ATOM 620 C CA . ASN A 1 85 ? -3.901 10.935 -10.880 1.00 91.38 85 ASN A CA 1
ATOM 621 C C . ASN A 1 85 ? -4.893 11.196 -12.029 1.00 91.38 85 ASN A C 1
ATOM 623 O O . ASN A 1 85 ? -4.503 11.387 -13.178 1.00 91.38 85 ASN A O 1
ATOM 627 N N . GLY A 1 86 ? -6.191 11.188 -11.710 1.00 88.06 86 GLY A N 1
ATOM 628 C CA . GLY A 1 86 ? -7.274 11.392 -12.681 1.00 88.06 86 GLY A CA 1
ATOM 629 C C . GLY A 1 86 ? -7.720 10.146 -13.459 1.00 88.06 86 GLY A C 1
ATOM 630 O O . GLY A 1 86 ? -8.735 10.211 -14.144 1.00 88.06 86 GLY A O 1
ATOM 631 N N . ALA A 1 87 ? -7.038 9.000 -13.333 1.00 90.81 87 ALA A N 1
ATOM 632 C CA . ALA A 1 87 ? -7.419 7.776 -14.052 1.00 90.81 87 ALA A CA 1
ATOM 633 C C . ALA A 1 87 ? -8.559 6.978 -13.394 1.00 90.81 87 ALA A C 1
ATOM 635 O O . ALA A 1 87 ? -9.159 6.123 -14.040 1.00 90.81 87 ALA A O 1
ATOM 636 N N . SER A 1 88 ? -8.863 7.232 -12.119 1.00 90.00 88 SER A N 1
ATOM 637 C CA . SER A 1 88 ? -10.002 6.624 -11.424 1.00 90.00 88 SER A CA 1
ATOM 638 C C . SER A 1 88 ? -10.810 7.687 -10.694 1.00 90.00 88 SER A C 1
ATOM 640 O O . SER A 1 88 ? -10.243 8.598 -10.091 1.00 90.00 88 SER A O 1
ATOM 642 N N . THR A 1 89 ? -12.131 7.533 -10.726 1.00 84.50 89 THR A N 1
ATOM 643 C CA . THR A 1 89 ? -13.103 8.353 -9.989 1.00 84.50 89 THR A CA 1
ATOM 644 C C . THR A 1 89 ? -13.698 7.623 -8.783 1.00 84.50 89 THR A C 1
ATOM 646 O O . THR A 1 89 ? -14.445 8.222 -8.014 1.00 84.50 89 THR A O 1
ATOM 649 N N . ALA A 1 90 ? -13.376 6.338 -8.607 1.00 90.19 90 ALA A N 1
ATOM 650 C CA . ALA A 1 90 ? -13.901 5.492 -7.541 1.00 90.19 90 ALA A CA 1
ATOM 651 C C . ALA A 1 90 ? -12.772 4.840 -6.734 1.00 90.19 90 ALA A C 1
ATOM 653 O O . ALA A 1 90 ? -11.688 4.579 -7.261 1.00 90.19 90 ALA A O 1
ATOM 654 N N . THR A 1 91 ? -13.062 4.520 -5.472 1.00 92.62 91 THR A N 1
ATOM 655 C CA . THR A 1 91 ? -12.182 3.728 -4.606 1.00 92.62 91 THR A CA 1
ATOM 656 C C . THR A 1 91 ? -12.571 2.250 -4.725 1.00 92.62 91 THR A C 1
ATOM 658 O O . THR A 1 91 ? -13.600 1.845 -4.178 1.00 92.62 91 THR A O 1
ATOM 661 N N . PRO A 1 92 ? -11.808 1.430 -5.466 1.00 93.25 92 PRO A N 1
ATOM 662 C CA . PRO A 1 92 ? -12.155 0.036 -5.701 1.00 93.25 92 PRO A CA 1
ATOM 663 C C . PRO A 1 92 ? -12.086 -0.798 -4.420 1.00 93.25 92 PRO A C 1
ATOM 665 O O . PRO A 1 92 ? -11.325 -0.522 -3.487 1.00 93.25 92 PRO A O 1
ATOM 668 N N . ARG A 1 93 ? -12.891 -1.863 -4.401 1.00 94.44 93 ARG A N 1
ATOM 669 C CA . ARG A 1 93 ? -12.889 -2.852 -3.324 1.00 94.44 93 ARG A CA 1
ATOM 670 C C . ARG A 1 93 ? -11.604 -3.674 -3.371 1.00 94.44 93 ARG A C 1
ATOM 672 O O . ARG A 1 93 ? -11.157 -4.071 -4.446 1.00 94.44 93 ARG A O 1
ATOM 679 N N . LEU A 1 94 ? -11.046 -3.969 -2.203 1.00 94.12 94 LEU A N 1
ATOM 680 C CA . LEU A 1 94 ? -9.936 -4.904 -2.067 1.00 94.12 94 LEU A CA 1
ATOM 681 C C . LEU A 1 94 ? -10.384 -6.330 -2.410 1.00 94.12 94 LEU A C 1
ATOM 683 O O . LEU A 1 94 ? -11.557 -6.681 -2.266 1.00 94.12 94 LEU A O 1
ATOM 687 N N . TRP A 1 95 ? -9.431 -7.167 -2.825 1.00 90.06 95 TRP A N 1
ATOM 688 C CA . TRP A 1 95 ? -9.682 -8.589 -3.078 1.00 90.06 95 TRP A CA 1
ATOM 689 C C . TRP A 1 95 ? -10.288 -9.290 -1.854 1.00 90.06 95 TRP A C 1
ATOM 691 O O . TRP A 1 95 ? -11.299 -9.981 -1.957 1.00 90.06 95 TRP A O 1
ATOM 701 N N . ALA A 1 96 ? -9.679 -9.064 -0.692 1.00 92.06 96 ALA A N 1
ATOM 702 C CA . ALA A 1 96 ? -10.170 -9.512 0.598 1.00 92.06 96 ALA A CA 1
ATOM 703 C C . ALA A 1 96 ? -10.036 -8.357 1.601 1.00 92.06 96 ALA A C 1
ATOM 705 O O . ALA A 1 96 ? -8.994 -7.691 1.609 1.00 92.06 96 ALA A O 1
ATOM 706 N N . PRO A 1 97 ? -11.056 -8.102 2.439 1.00 93.81 97 PRO A N 1
ATOM 707 C CA . PRO A 1 97 ? -10.931 -7.157 3.539 1.00 93.81 97 PRO A CA 1
ATOM 708 C C . PRO A 1 97 ? -9.784 -7.541 4.474 1.00 93.81 97 PRO A C 1
ATOM 710 O O . PRO A 1 97 ? -9.542 -8.725 4.715 1.00 93.81 97 PRO A O 1
ATOM 713 N N . ILE A 1 98 ? -9.104 -6.542 5.031 1.00 94.94 98 ILE A N 1
ATOM 714 C CA . ILE A 1 98 ? -7.988 -6.752 5.953 1.00 94.94 98 ILE A CA 1
ATOM 715 C C . ILE A 1 98 ? -8.157 -5.908 7.209 1.00 94.94 98 ILE A C 1
ATOM 717 O O . ILE A 1 98 ? -8.335 -4.694 7.139 1.00 94.94 98 ILE A O 1
ATOM 721 N N . THR A 1 99 ? -8.083 -6.551 8.371 1.00 96.75 99 THR A N 1
ATOM 722 C CA . THR A 1 99 ? -8.047 -5.863 9.664 1.00 96.75 99 THR A CA 1
ATOM 723 C C . THR A 1 99 ? -6.625 -5.417 9.963 1.00 96.75 99 THR A C 1
ATOM 725 O O . THR A 1 99 ? -5.719 -6.253 9.985 1.00 96.75 99 THR A O 1
ATOM 728 N N . LEU A 1 100 ? -6.436 -4.116 10.174 1.00 95.94 100 LEU A N 1
ATOM 729 C CA . LEU A 1 100 ? -5.145 -3.504 10.465 1.00 95.94 100 LEU A CA 1
ATOM 730 C C . LEU A 1 100 ? -4.642 -3.908 11.851 1.00 95.94 100 LEU A C 1
ATOM 732 O O . LEU A 1 100 ? -5.406 -4.009 12.813 1.00 95.94 100 LEU A O 1
ATOM 736 N N . MET A 1 101 ? -3.339 -4.130 11.937 1.00 95.31 101 MET A N 1
ATOM 737 C CA . MET A 1 101 ? -2.610 -4.452 13.155 1.00 95.31 101 MET A CA 1
ATOM 738 C C . MET A 1 101 ? -1.484 -3.437 13.349 1.00 95.31 101 MET A C 1
ATOM 740 O O . MET A 1 101 ? -0.996 -2.842 12.386 1.00 95.31 101 MET A O 1
ATOM 744 N N . ALA A 1 102 ? -1.061 -3.253 14.600 1.00 94.12 102 ALA A N 1
ATOM 745 C CA . ALA A 1 102 ? 0.085 -2.405 14.909 1.00 94.12 102 ALA A CA 1
ATOM 746 C C . ALA A 1 102 ? 1.326 -2.875 14.129 1.00 94.12 102 ALA A C 1
ATOM 748 O O . ALA A 1 102 ? 1.582 -4.078 14.018 1.00 94.12 102 ALA A O 1
ATOM 749 N N . GLY A 1 103 ? 2.080 -1.922 13.582 1.00 92.38 103 GLY A N 1
ATOM 750 C CA . GLY A 1 103 ? 3.237 -2.202 12.729 1.00 92.38 103 GLY A CA 1
ATOM 751 C C . GLY A 1 103 ? 2.929 -2.577 11.272 1.00 92.38 103 GLY A C 1
ATOM 752 O O . GLY A 1 103 ? 3.865 -2.879 10.531 1.00 92.38 103 GLY A O 1
ATOM 753 N N . ASP A 1 104 ? 1.668 -2.544 10.825 1.00 96.62 104 ASP A N 1
ATOM 754 C CA . ASP A 1 104 ? 1.362 -2.620 9.392 1.00 96.62 104 ASP A CA 1
ATOM 755 C C . ASP A 1 104 ? 1.810 -1.346 8.666 1.00 96.62 104 ASP A C 1
ATOM 757 O O . ASP A 1 104 ? 1.457 -0.224 9.047 1.00 96.62 104 ASP A O 1
ATOM 761 N N . LEU A 1 105 ? 2.539 -1.530 7.565 1.00 96.31 105 LEU A N 1
ATOM 762 C CA . LEU A 1 105 ? 3.080 -0.441 6.754 1.00 96.31 105 LEU A CA 1
ATOM 763 C C . LEU A 1 105 ? 2.441 -0.455 5.371 1.00 96.31 105 LEU A C 1
ATOM 765 O O . LEU A 1 105 ? 2.388 -1.506 4.736 1.00 96.31 105 LEU A O 1
ATOM 769 N N . LEU A 1 106 ? 2.019 0.700 4.859 1.00 96.50 106 LEU A N 1
ATOM 770 C CA . LEU A 1 106 ? 1.611 0.816 3.460 1.00 96.50 106 LEU A CA 1
ATOM 771 C C . LEU A 1 106 ? 2.827 1.208 2.617 1.00 96.50 106 LEU A C 1
ATOM 773 O O . LEU A 1 106 ? 3.307 2.334 2.694 1.00 96.50 106 LEU A O 1
ATOM 777 N N . ARG A 1 107 ? 3.356 0.259 1.845 1.00 96.25 107 ARG A N 1
ATOM 778 C CA . ARG A 1 107 ? 4.526 0.429 0.978 1.00 96.25 107 ARG A CA 1
ATOM 779 C C . ARG A 1 107 ? 4.076 0.811 -0.424 1.00 96.25 107 ARG A C 1
ATOM 781 O O . ARG A 1 107 ? 3.130 0.228 -0.958 1.00 96.25 107 ARG A O 1
ATOM 788 N N . VAL A 1 108 ? 4.764 1.780 -1.013 1.00 95.19 108 VAL A N 1
ATOM 789 C CA . VAL A 1 108 ? 4.512 2.254 -2.376 1.00 95.19 108 VAL A CA 1
ATOM 790 C C . VAL A 1 108 ? 5.826 2.460 -3.111 1.00 95.19 108 VAL A C 1
ATOM 792 O O . VAL A 1 108 ? 6.836 2.824 -2.506 1.00 95.19 108 VAL A O 1
ATOM 795 N N . MET A 1 109 ? 5.789 2.279 -4.427 1.00 92.25 109 MET A N 1
ATOM 796 C CA . MET A 1 109 ? 6.896 2.625 -5.309 1.00 92.25 109 MET A CA 1
ATOM 797 C C . MET A 1 109 ? 6.369 3.428 -6.495 1.00 92.25 109 MET A C 1
ATOM 799 O O . MET A 1 109 ? 5.668 2.906 -7.369 1.00 92.25 109 MET A O 1
ATOM 803 N N . ASN A 1 110 ? 6.699 4.719 -6.502 1.00 90.25 110 ASN A N 1
ATOM 804 C CA . ASN A 1 110 ? 6.524 5.576 -7.664 1.00 90.25 110 ASN A CA 1
ATOM 805 C C . ASN A 1 110 ? 7.721 5.411 -8.606 1.00 90.25 110 ASN A C 1
ATOM 807 O O . ASN A 1 110 ? 8.825 5.063 -8.185 1.00 90.25 110 ASN A O 1
ATOM 811 N N . GLN A 1 111 ? 7.513 5.671 -9.890 1.00 90.06 111 GLN A N 1
ATOM 812 C CA . GLN A 1 111 ? 8.574 5.535 -10.880 1.00 90.06 111 GLN A CA 1
ATOM 813 C C . GLN A 1 111 ? 8.458 6.605 -11.957 1.00 90.06 111 GLN A C 1
ATOM 815 O O . GLN A 1 111 ? 7.360 7.067 -12.275 1.00 90.06 111 GLN A O 1
ATOM 820 N N . THR A 1 112 ? 9.592 6.965 -12.555 1.00 89.94 112 THR A N 1
ATOM 821 C CA . THR A 1 112 ? 9.605 7.776 -13.766 1.00 89.94 112 THR A CA 1
ATOM 822 C C . THR A 1 112 ? 8.847 7.039 -14.879 1.00 89.94 112 THR A C 1
ATOM 824 O O . THR A 1 112 ? 9.120 5.877 -15.180 1.00 89.94 112 THR A O 1
ATOM 827 N N . ALA A 1 113 ? 7.884 7.709 -15.520 1.00 84.75 113 ALA A N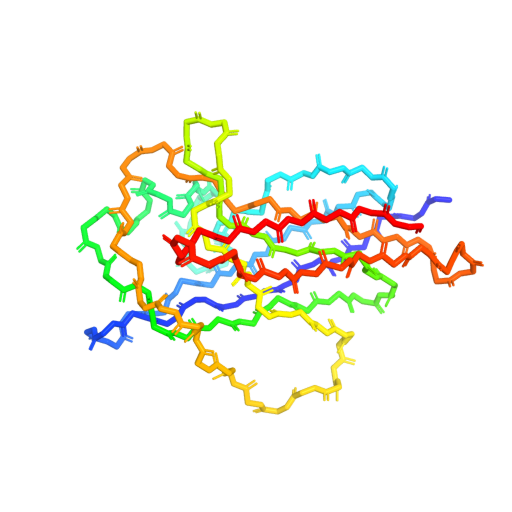 1
ATOM 828 C CA . ALA A 1 113 ? 7.029 7.085 -16.539 1.00 84.75 113 ALA A CA 1
ATOM 829 C C . ALA A 1 113 ? 7.807 6.502 -17.738 1.00 84.75 113 ALA A C 1
ATOM 831 O O . ALA A 1 113 ? 7.379 5.517 -18.340 1.00 84.75 113 ALA A O 1
ATOM 832 N N . ALA A 1 114 ? 8.963 7.083 -18.073 1.00 88.50 114 ALA A N 1
ATOM 833 C CA . ALA A 1 114 ? 9.820 6.611 -19.160 1.00 88.50 114 ALA A CA 1
ATOM 834 C C . ALA A 1 114 ? 10.460 5.237 -18.888 1.00 88.50 114 ALA A C 1
ATOM 836 O O . ALA A 1 114 ? 10.742 4.515 -19.842 1.00 88.50 114 ALA A O 1
ATOM 837 N N . ASP A 1 115 ? 10.628 4.858 -17.619 1.00 86.88 115 ASP A N 1
ATOM 838 C CA . ASP A 1 115 ? 11.261 3.594 -17.225 1.00 86.88 115 ASP A CA 1
ATOM 839 C C . ASP A 1 115 ? 10.335 2.384 -17.446 1.00 86.88 115 ASP A C 1
ATOM 841 O O . ASP A 1 115 ? 10.812 1.258 -17.523 1.00 86.88 115 ASP A O 1
ATOM 845 N N . ARG A 1 116 ? 9.012 2.607 -17.569 1.00 83.44 116 ARG A N 1
ATOM 846 C CA . ARG A 1 116 ? 7.998 1.589 -17.936 1.00 83.44 116 ARG A CA 1
ATOM 847 C C . ARG A 1 116 ? 8.044 0.292 -17.113 1.00 83.44 116 ARG A C 1
ATOM 849 O O . ARG A 1 116 ? 7.707 -0.776 -17.617 1.00 83.44 116 ARG A O 1
ATOM 856 N N . GLY A 1 117 ? 8.442 0.394 -15.853 1.00 85.88 117 GLY A N 1
ATOM 857 C CA . GLY A 1 117 ? 8.465 -0.729 -14.922 1.00 85.88 117 GLY A CA 1
ATOM 858 C C . GLY A 1 117 ? 7.045 -1.152 -14.592 1.00 85.88 117 GLY A C 1
ATOM 859 O O . GLY A 1 117 ? 6.149 -0.313 -14.471 1.00 85.88 117 GLY A O 1
ATOM 860 N N . ALA A 1 118 ? 6.842 -2.454 -14.459 1.00 85.00 118 ALA A N 1
ATOM 861 C CA . ALA A 1 118 ? 5.539 -3.017 -14.162 1.00 85.00 118 ALA A CA 1
ATOM 862 C C . ALA A 1 118 ? 5.632 -3.947 -12.956 1.00 85.00 118 ALA A C 1
ATOM 864 O O . ALA A 1 118 ? 6.693 -4.459 -12.611 1.00 85.00 118 ALA A O 1
ATOM 865 N N . ALA A 1 119 ? 4.499 -4.190 -12.308 1.00 90.94 119 ALA A N 1
ATOM 866 C CA . ALA A 1 119 ? 4.411 -5.209 -11.280 1.00 90.94 119 ALA A CA 1
ATOM 867 C C . ALA A 1 119 ? 3.179 -6.076 -11.503 1.00 90.94 119 ALA A C 1
ATOM 869 O O . ALA A 1 119 ? 2.064 -5.588 -11.692 1.00 90.94 119 ALA A O 1
ATOM 870 N N . LEU A 1 120 ? 3.384 -7.387 -11.457 1.00 91.19 120 LEU A N 1
ATOM 871 C CA . LEU A 1 120 ? 2.314 -8.360 -11.436 1.00 91.19 120 LEU A CA 1
ATOM 872 C C . LEU A 1 120 ? 1.851 -8.542 -9.993 1.00 91.19 120 LEU A C 1
ATOM 874 O O . LEU A 1 120 ? 2.580 -9.082 -9.160 1.00 91.19 120 LEU A O 1
ATOM 878 N N . CYS A 1 121 ? 0.619 -8.131 -9.717 1.00 91.56 121 CYS A N 1
ATOM 879 C CA . CYS A 1 121 ? -0.056 -8.398 -8.455 1.00 91.56 121 CYS A CA 1
ATOM 880 C C . CYS A 1 121 ? -0.984 -9.603 -8.622 1.00 91.56 121 CYS A C 1
ATOM 882 O O . CYS A 1 121 ? -1.854 -9.595 -9.492 1.00 91.56 121 CYS A O 1
ATOM 884 N N . TYR A 1 122 ? -0.813 -10.640 -7.805 1.00 92.06 122 TYR A N 1
ATOM 885 C CA . TYR A 1 122 ? -1.559 -11.889 -7.954 1.00 92.06 122 TYR A CA 1
ATOM 886 C C . TYR A 1 122 ? -1.896 -12.537 -6.611 1.00 92.06 122 TYR A C 1
ATOM 888 O O . TYR A 1 122 ? -1.257 -12.292 -5.586 1.00 92.06 122 TYR A O 1
ATOM 896 N N . VAL A 1 123 ? -2.915 -13.393 -6.633 1.00 93.19 123 VAL A N 1
ATOM 897 C CA . VAL A 1 123 ? -3.340 -14.206 -5.490 1.00 93.19 123 VAL A CA 1
ATOM 898 C C . VAL A 1 123 ? -3.008 -15.661 -5.791 1.00 93.19 123 VAL A C 1
ATOM 900 O O . VAL A 1 123 ? -3.350 -16.178 -6.852 1.00 93.19 123 VAL A O 1
ATOM 903 N N . THR A 1 124 ? -2.315 -16.329 -4.873 1.00 91.75 124 THR A N 1
ATOM 904 C CA . THR A 1 124 ? -1.966 -17.745 -5.018 1.00 91.75 124 THR A CA 1
ATOM 905 C C . THR A 1 124 ? -3.176 -18.647 -4.772 1.00 91.75 124 THR A C 1
ATOM 907 O O . THR A 1 124 ? -4.176 -18.241 -4.181 1.00 91.75 124 THR A O 1
ATOM 910 N N . ASN A 1 125 ? -3.059 -19.926 -5.133 1.00 91.69 125 ASN A N 1
ATOM 911 C CA . ASN A 1 125 ? -4.069 -20.948 -4.833 1.00 91.69 125 ASN A CA 1
ATOM 912 C C . ASN A 1 125 ? -4.352 -21.139 -3.326 1.00 91.69 125 ASN A C 1
ATOM 914 O O . ASN A 1 125 ? -5.368 -21.724 -2.969 1.00 91.69 125 ASN A O 1
ATOM 918 N N . ARG A 1 126 ? -3.479 -20.640 -2.438 1.00 89.88 126 ARG A N 1
ATOM 919 C CA . ARG A 1 126 ? -3.678 -20.626 -0.977 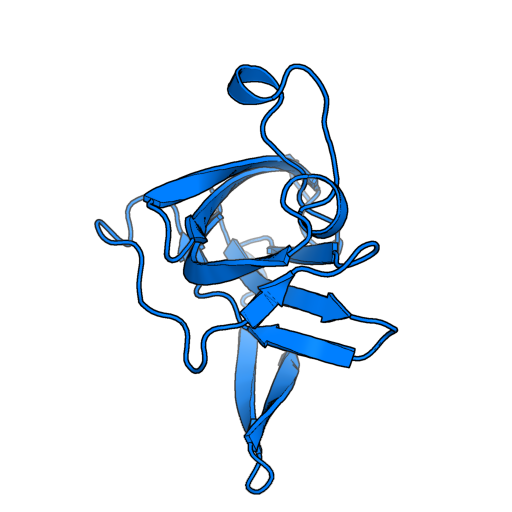1.00 89.88 126 ARG A CA 1
ATOM 920 C C . ARG A 1 126 ? -4.305 -19.318 -0.477 1.00 89.88 126 ARG A C 1
ATOM 922 O O . ARG A 1 126 ? -4.274 -19.050 0.719 1.00 89.88 126 ARG A O 1
ATOM 929 N N . GLY A 1 127 ? -4.812 -18.475 -1.380 1.00 86.56 127 GLY A N 1
ATOM 930 C CA . GLY A 1 127 ? -5.414 -17.182 -1.051 1.00 86.56 127 GLY A CA 1
ATOM 931 C C . GLY A 1 127 ? -4.407 -16.116 -0.613 1.00 86.56 127 GLY A C 1
ATOM 932 O O . GLY A 1 127 ? -4.802 -15.082 -0.083 1.00 86.56 127 GLY A O 1
ATOM 933 N N . THR A 1 128 ? -3.105 -16.349 -0.799 1.00 90.56 128 THR A N 1
ATOM 934 C CA . THR A 1 128 ? -2.066 -15.410 -0.365 1.00 90.56 128 THR A CA 1
ATOM 935 C C . THR A 1 128 ? -1.750 -14.412 -1.470 1.00 90.56 128 THR A C 1
ATOM 937 O O . THR A 1 128 ? -1.482 -14.813 -2.599 1.00 90.56 128 THR A O 1
ATOM 940 N N . GLN A 1 129 ? -1.730 -13.121 -1.147 1.00 93.75 129 GLN A N 1
ATOM 941 C CA . GLN A 1 129 ? -1.391 -12.079 -2.114 1.00 93.75 129 GLN A CA 1
ATOM 942 C C . GLN A 1 129 ? 0.132 -11.929 -2.269 1.00 93.75 129 GLN A C 1
ATOM 944 O O . GLN A 1 129 ? 0.896 -12.092 -1.308 1.00 93.75 129 GLN A O 1
ATOM 949 N N . ARG A 1 130 ? 0.586 -11.659 -3.495 1.00 93.31 130 ARG A N 1
ATOM 950 C CA . ARG A 1 130 ? 1.998 -11.525 -3.877 1.00 93.31 130 ARG A CA 1
ATOM 951 C C . ARG A 1 130 ? 2.170 -10.470 -4.966 1.00 93.31 130 ARG A C 1
ATOM 953 O O . ARG A 1 130 ? 1.237 -10.180 -5.713 1.00 93.31 130 ARG A O 1
ATOM 960 N N . ILE A 1 131 ? 3.383 -9.930 -5.042 1.00 92.81 131 ILE A N 1
ATOM 961 C CA . ILE A 1 131 ? 3.804 -8.961 -6.053 1.00 92.81 131 ILE A CA 1
ATOM 962 C C . ILE A 1 131 ? 5.132 -9.433 -6.641 1.00 92.81 131 ILE A C 1
ATOM 964 O O . ILE A 1 131 ? 6.006 -9.880 -5.898 1.00 92.81 131 ILE A O 1
ATOM 968 N N . ALA A 1 132 ? 5.266 -9.353 -7.961 1.00 91.31 132 ALA A N 1
ATOM 969 C CA . ALA A 1 132 ? 6.518 -9.564 -8.678 1.00 91.31 132 ALA A CA 1
ATOM 970 C C . ALA A 1 132 ? 6.740 -8.409 -9.662 1.00 91.31 132 ALA A C 1
ATOM 972 O O . ALA A 1 132 ? 5.874 -8.142 -10.491 1.00 91.31 132 ALA A O 1
ATOM 973 N N . THR A 1 133 ? 7.872 -7.719 -9.558 1.00 88.62 133 THR A N 1
ATOM 974 C CA . THR A 1 133 ? 8.261 -6.634 -10.472 1.00 88.62 133 THR A CA 1
ATOM 975 C C . THR A 1 133 ? 8.830 -7.196 -11.773 1.00 88.62 133 THR A C 1
ATOM 977 O O . THR A 1 133 ? 9.488 -8.239 -11.749 1.00 88.62 133 THR A O 1
ATOM 980 N N . VAL A 1 134 ? 8.589 -6.501 -12.883 1.00 77.12 134 VAL A N 1
ATOM 981 C CA . VAL A 1 134 ? 8.995 -6.852 -14.251 1.00 77.12 134 VAL A CA 1
ATOM 982 C C . VAL A 1 134 ? 9.742 -5.686 -14.878 1.00 77.12 134 VAL A C 1
ATOM 984 O O . VAL A 1 134 ? 9.264 -4.536 -14.719 1.00 77.12 134 VAL A O 1
#

Radius of gyration: 13.88 Å; chains: 1; bounding box: 32×39×34 Å

Foldseek 3Di:
DAWWKKWKWWAFPVRDIFTWIDTHDAPDKDFIFGDCVPVVDTDFPLVVQAQTKTFWMEMEIQAAFAFKAKDDPNFGPFGHHYDYPPPDPDTDTTPDIDGGHPPITIITHGHHNVVVKYKDWDADPVRGIDIDID